Protein AF-A0A965AZS7-F1 (afdb_monomer_lite)

Sequence (156 aa):
MGLSAILTRAKGVDAAGPAIVNIHGGPASLAQHEYAHGFQFLANRGYSVLSVNFRGSAGYGKAFQAVGFRAFGRAMQDDIVDATQWLVEQTERFVQAAQDAGKDIETLYFDDEGHWDYHWTNNVIRTRRVEDFLAKHLGGRSGGWDMIEPALPYLK

Radius of gyration: 18.44 Å; chains: 1; bounding box: 34×42×48 Å

Structure (mmCIF, N/CA/C/O backbone):
data_AF-A0A965AZS7-F1
#
_entry.id   AF-A0A965AZS7-F1
#
loop_
_atom_site.group_PDB
_atom_site.id
_atom_site.type_symbol
_atom_site.label_atom_id
_atom_site.label_alt_id
_atom_site.label_comp_id
_atom_site.label_asym_id
_atom_site.label_entity_id
_atom_site.label_seq_id
_atom_site.pdbx_PDB_ins_code
_atom_site.Cartn_x
_atom_site.Cartn_y
_atom_site.Cartn_z
_atom_site.occupancy
_atom_site.B_iso_or_equiv
_atom_site.auth_seq_id
_atom_site.auth_comp_id
_atom_site.auth_asym_id
_atom_site.auth_atom_id
_atom_site.pdbx_PDB_model_num
ATOM 1 N N . MET A 1 1 ? -0.324 -19.338 -21.235 1.00 60.81 1 MET A N 1
ATOM 2 C CA . MET A 1 1 ? 0.877 -19.007 -20.439 1.00 60.81 1 MET A CA 1
ATOM 3 C C . MET A 1 1 ? 0.432 -18.840 -18.995 1.00 60.81 1 MET A C 1
ATOM 5 O O . MET A 1 1 ? -0.477 -18.051 -18.771 1.00 60.81 1 MET A O 1
ATOM 9 N N . GLY A 1 2 ? 0.956 -19.645 -18.067 1.00 73.06 2 GLY A N 1
ATOM 10 C CA . GLY A 1 2 ? 0.583 -19.572 -16.647 1.00 73.06 2 GLY A CA 1
ATOM 11 C C . GLY A 1 2 ? 1.283 -18.414 -15.933 1.00 73.06 2 GLY A C 1
ATOM 12 O O 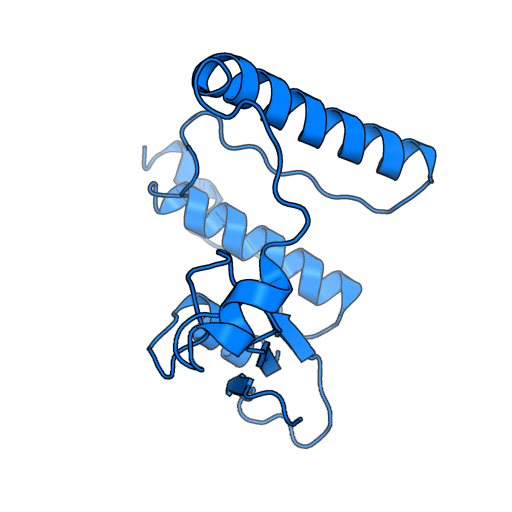. GLY A 1 2 ? 2.389 -18.044 -16.324 1.00 73.06 2 GLY A O 1
ATOM 13 N N . LEU A 1 3 ? 0.637 -17.842 -14.914 1.00 80.88 3 LEU A N 1
ATOM 14 C CA . LEU A 1 3 ? 1.244 -16.859 -14.012 1.00 80.88 3 LEU A CA 1
ATOM 15 C C . LEU A 1 3 ? 1.708 -17.556 -12.730 1.00 80.88 3 LEU A C 1
ATOM 17 O O . LEU A 1 3 ? 1.049 -18.475 -12.249 1.00 80.88 3 LEU A O 1
ATOM 21 N N . SER A 1 4 ? 2.831 -17.103 -12.183 1.00 88.38 4 SER A N 1
ATOM 22 C CA . SER A 1 4 ? 3.346 -17.563 -10.892 1.00 88.38 4 SER A CA 1
ATOM 23 C C . SER A 1 4 ? 2.803 -16.679 -9.775 1.00 88.38 4 SER A C 1
ATOM 25 O O . SER A 1 4 ? 2.688 -15.467 -9.951 1.00 88.38 4 SER A O 1
ATOM 27 N N . ALA A 1 5 ? 2.499 -17.261 -8.618 1.00 87.31 5 ALA A N 1
ATOM 28 C CA . ALA A 1 5 ? 2.009 -16.516 -7.465 1.00 87.31 5 ALA A CA 1
ATOM 29 C C . ALA A 1 5 ? 2.440 -17.166 -6.148 1.00 87.31 5 ALA A C 1
ATOM 31 O O . ALA A 1 5 ? 2.751 -18.356 -6.100 1.00 87.31 5 ALA A O 1
ATOM 32 N N . ILE A 1 6 ? 2.421 -16.372 -5.081 1.00 92.31 6 ILE A N 1
ATOM 33 C CA . ILE A 1 6 ? 2.696 -16.793 -3.709 1.00 92.31 6 ILE A CA 1
ATOM 34 C C . ILE A 1 6 ? 1.465 -16.482 -2.866 1.00 92.31 6 ILE A C 1
ATOM 36 O O . ILE A 1 6 ? 0.951 -15.366 -2.909 1.00 92.31 6 ILE A O 1
ATOM 40 N N . LEU A 1 7 ? 1.003 -17.469 -2.099 1.00 91.44 7 LEU A N 1
ATOM 41 C CA . LEU A 1 7 ? -0.118 -17.325 -1.177 1.00 91.44 7 LEU A CA 1
ATOM 42 C C . LEU A 1 7 ? 0.377 -17.439 0.266 1.00 91.44 7 LEU A C 1
ATOM 44 O O . LEU A 1 7 ? 0.756 -18.521 0.714 1.00 91.44 7 LEU A O 1
ATOM 48 N N . THR A 1 8 ? 0.311 -16.340 1.012 1.00 92.69 8 THR A N 1
ATOM 49 C CA . THR A 1 8 ? 0.407 -16.360 2.474 1.00 92.69 8 THR A CA 1
ATOM 50 C C . THR A 1 8 ? -0.991 -16.604 3.028 1.00 92.69 8 THR A C 1
ATOM 52 O O . THR A 1 8 ? -1.856 -15.735 2.950 1.00 92.69 8 THR A O 1
ATOM 55 N N . ARG A 1 9 ? -1.245 -17.808 3.546 1.00 90.62 9 ARG A N 1
ATOM 56 C CA . ARG A 1 9 ? -2.567 -18.193 4.054 1.00 90.62 9 ARG A CA 1
ATOM 57 C C . ARG A 1 9 ? -2.745 -17.759 5.509 1.00 90.62 9 ARG A C 1
ATOM 59 O O . ARG A 1 9 ? -1.864 -17.998 6.333 1.00 90.62 9 ARG A O 1
ATOM 66 N N . ALA A 1 10 ? -3.908 -17.197 5.827 1.00 90.00 10 ALA A N 1
ATOM 67 C CA . ALA A 1 10 ? -4.298 -16.933 7.208 1.00 90.00 10 ALA A CA 1
ATOM 68 C C . ALA A 1 10 ? -4.409 -18.238 8.018 1.00 90.00 10 ALA A C 1
ATOM 70 O O . ALA A 1 10 ? -4.952 -19.240 7.547 1.00 90.00 10 ALA A O 1
ATOM 71 N N . LYS A 1 11 ? -3.899 -18.238 9.252 1.00 80.00 11 LYS A N 1
ATOM 72 C CA . LYS A 1 11 ? -3.956 -19.415 10.130 1.00 80.00 11 LYS A CA 1
ATOM 73 C C . LYS A 1 11 ? -5.352 -19.552 10.748 1.00 80.00 11 LYS A C 1
ATOM 75 O O . LYS A 1 11 ? -5.877 -18.581 11.281 1.00 80.00 11 LYS A O 1
ATOM 80 N N . GLY A 1 12 ? -5.905 -20.768 10.748 1.00 74.94 12 GLY A N 1
ATOM 81 C CA . GLY A 1 12 ? -7.171 -21.080 11.430 1.00 74.94 12 GLY A CA 1
ATOM 82 C C . GLY A 1 12 ? -8.424 -20.561 10.720 1.00 74.94 12 GLY A C 1
ATOM 83 O O . GLY A 1 12 ? -9.431 -20.316 11.376 1.00 74.94 12 GLY A O 1
ATOM 84 N N . VAL A 1 13 ? -8.353 -20.358 9.402 1.00 69.25 13 VAL A N 1
ATOM 85 C CA . VAL A 1 13 ? -9.501 -19.994 8.567 1.00 69.25 13 VAL A CA 1
ATOM 86 C C . VAL A 1 13 ? -9.815 -21.187 7.658 1.00 69.25 13 VAL A C 1
ATOM 88 O O . VAL A 1 13 ? -9.091 -21.439 6.697 1.00 69.25 13 VAL A O 1
ATOM 91 N N . ASP A 1 14 ? -10.863 -21.940 8.002 1.00 60.47 14 ASP A N 1
ATOM 92 C CA . ASP A 1 14 ? -11.230 -23.211 7.346 1.00 60.47 14 ASP A CA 1
ATOM 93 C C . ASP A 1 14 ? -12.104 -23.030 6.084 1.00 60.47 14 ASP A C 1
ATOM 95 O O . ASP A 1 14 ? -12.309 -23.973 5.320 1.00 60.47 14 ASP A O 1
ATOM 99 N N . ALA A 1 15 ? -12.588 -21.809 5.830 1.00 61.50 15 ALA A N 1
ATOM 100 C CA . ALA A 1 15 ? -13.334 -21.414 4.631 1.00 61.50 15 ALA A CA 1
ATOM 101 C C . ALA A 1 15 ? -12.539 -20.403 3.781 1.00 61.50 15 ALA A C 1
ATOM 103 O O . ALA A 1 15 ? -11.501 -19.899 4.208 1.00 61.50 15 ALA A O 1
ATOM 104 N N . ALA A 1 16 ? -13.031 -20.066 2.582 1.00 67.69 16 ALA A N 1
ATOM 105 C CA . ALA A 1 16 ? -12.518 -18.937 1.801 1.00 67.69 16 ALA A CA 1
ATOM 106 C C . ALA A 1 16 ? -12.802 -17.616 2.549 1.00 67.69 16 ALA A C 1
ATOM 108 O O . ALA A 1 16 ? -13.822 -16.971 2.328 1.00 67.69 16 ALA A O 1
ATOM 109 N N . GLY A 1 17 ? -11.940 -17.273 3.508 1.00 77.50 17 GLY A N 1
ATOM 110 C CA . GLY A 1 17 ? -12.013 -16.026 4.261 1.00 77.50 17 GLY A CA 1
ATOM 111 C C . GLY A 1 17 ? -11.539 -14.815 3.451 1.00 77.50 17 GLY A C 1
ATOM 112 O O . GLY A 1 17 ? -11.192 -14.952 2.274 1.00 77.50 17 GLY A O 1
ATOM 113 N N . PRO A 1 18 ? -11.490 -13.632 4.085 1.00 89.00 18 PRO A N 1
ATOM 114 C CA . PRO A 1 18 ? -10.991 -12.406 3.474 1.00 89.00 18 PRO A CA 1
ATOM 115 C C . PRO A 1 18 ? -9.637 -12.613 2.784 1.00 89.00 18 PRO A C 1
ATOM 117 O O . PRO A 1 18 ? -8.697 -13.158 3.372 1.00 89.00 18 PRO A O 1
ATOM 120 N N . ALA A 1 19 ? -9.530 -12.176 1.530 1.00 89.94 19 ALA A N 1
ATOM 121 C CA . ALA A 1 19 ? -8.313 -12.300 0.740 1.00 89.94 19 ALA A CA 1
ATOM 122 C C . ALA A 1 19 ? -7.895 -10.948 0.161 1.00 89.94 19 ALA A C 1
ATOM 124 O O . ALA A 1 19 ? -8.724 -10.177 -0.317 1.00 89.94 19 ALA A O 1
ATOM 125 N N . ILE A 1 20 ? -6.592 -10.688 0.184 1.00 91.12 20 ILE A N 1
ATOM 126 C CA . ILE A 1 20 ? -5.954 -9.487 -0.344 1.00 91.12 20 ILE A CA 1
ATOM 127 C C . ILE A 1 20 ? -5.091 -9.910 -1.524 1.00 91.12 20 ILE A C 1
ATOM 129 O O . ILE A 1 20 ? -4.241 -10.793 -1.400 1.00 91.12 20 ILE A O 1
ATOM 133 N N . VAL A 1 21 ? -5.290 -9.268 -2.672 1.00 89.69 21 VAL A N 1
ATOM 134 C CA . VAL A 1 21 ? -4.372 -9.396 -3.805 1.00 89.69 21 VAL A CA 1
ATOM 135 C C . VAL A 1 21 ? -3.334 -8.292 -3.683 1.00 89.69 21 VAL A C 1
ATOM 137 O O . VAL A 1 21 ? -3.644 -7.117 -3.862 1.00 89.69 21 VAL A O 1
ATOM 140 N N . ASN A 1 22 ? -2.103 -8.672 -3.360 1.00 88.38 22 ASN A N 1
ATOM 141 C CA . ASN A 1 22 ? -0.983 -7.749 -3.304 1.00 88.38 22 ASN A CA 1
ATOM 142 C C . ASN A 1 22 ? -0.375 -7.590 -4.703 1.00 88.38 22 ASN A C 1
ATOM 144 O O . ASN A 1 22 ? 0.069 -8.563 -5.323 1.00 88.38 22 ASN A O 1
ATOM 148 N N . ILE A 1 23 ? -0.338 -6.349 -5.180 1.00 83.38 23 ILE A N 1
ATOM 149 C CA . ILE A 1 23 ? 0.295 -5.975 -6.441 1.00 83.38 23 ILE A CA 1
ATOM 150 C C . ILE A 1 23 ? 1.644 -5.355 -6.086 1.00 83.38 23 ILE A C 1
ATOM 152 O O . ILE A 1 23 ? 1.704 -4.264 -5.528 1.00 83.38 23 ILE A O 1
ATOM 156 N N . HIS A 1 24 ? 2.729 -6.075 -6.367 1.00 83.62 24 HIS A N 1
ATOM 157 C CA . HIS A 1 24 ? 4.071 -5.584 -6.071 1.00 83.62 24 HIS A CA 1
ATOM 158 C C . HIS A 1 24 ? 4.437 -4.379 -6.960 1.00 83.62 24 HIS A C 1
ATOM 160 O O . HIS A 1 24 ? 3.976 -4.273 -8.099 1.00 83.62 24 HIS A O 1
ATOM 166 N N . GLY A 1 25 ? 5.310 -3.496 -6.458 1.00 75.31 25 GLY A N 1
ATOM 167 C CA . GLY A 1 25 ? 5.891 -2.398 -7.242 1.00 75.31 25 GLY A CA 1
ATOM 168 C C . GLY A 1 25 ? 6.806 -2.898 -8.367 1.00 75.31 25 GLY A C 1
ATOM 169 O O . GLY A 1 25 ? 6.971 -4.099 -8.564 1.00 75.31 25 GLY A O 1
ATOM 170 N N . GLY A 1 26 ? 7.428 -2.001 -9.125 1.00 69.19 26 GLY A N 1
ATOM 171 C CA . GLY A 1 26 ? 8.253 -2.372 -10.279 1.00 69.19 26 GLY A CA 1
ATOM 172 C C . GLY A 1 26 ? 7.826 -1.623 -11.535 1.00 69.19 26 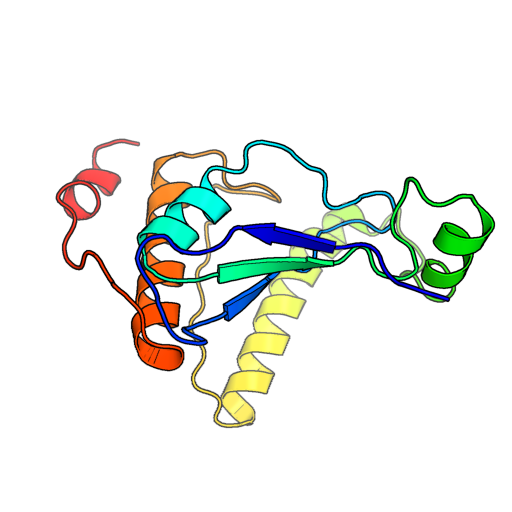GLY A C 1
ATOM 173 O O . GLY A 1 26 ? 7.125 -0.619 -11.442 1.00 69.19 26 GLY A O 1
ATOM 174 N N . PRO A 1 27 ? 8.313 -2.041 -12.710 1.00 57.28 27 PRO A N 1
ATOM 175 C CA . PRO A 1 27 ? 8.076 -3.382 -13.270 1.00 57.28 27 PRO A CA 1
ATOM 176 C C . PRO A 1 27 ? 9.251 -4.366 -13.133 1.00 57.28 27 PRO A C 1
ATOM 178 O O . PRO A 1 27 ? 9.078 -5.558 -13.335 1.00 57.28 27 PRO A O 1
ATOM 181 N N . ALA A 1 28 ? 10.444 -3.922 -12.730 1.00 68.62 28 ALA A N 1
ATOM 182 C CA . ALA A 1 28 ? 11.613 -4.793 -12.545 1.00 68.62 28 ALA A CA 1
ATOM 183 C C . ALA A 1 28 ? 11.676 -5.474 -11.161 1.00 68.62 28 ALA A C 1
ATOM 185 O O . ALA A 1 28 ? 12.758 -5.672 -10.619 1.00 68.62 28 ALA A O 1
ATOM 186 N N . SER A 1 29 ? 10.522 -5.829 -10.596 1.00 81.56 29 SER A N 1
ATOM 187 C CA . SER A 1 29 ? 10.416 -6.548 -9.322 1.00 81.56 29 SER A CA 1
ATOM 188 C C . SER A 1 29 ? 9.599 -7.828 -9.494 1.00 81.56 29 SER A C 1
ATOM 190 O O . SER A 1 29 ? 9.032 -8.078 -10.564 1.00 81.56 29 SER A O 1
ATOM 192 N N . LEU A 1 30 ? 9.566 -8.654 -8.457 1.00 87.38 30 LEU A N 1
ATOM 193 C CA . LEU A 1 30 ? 8.760 -9.861 -8.381 1.00 87.38 30 LEU A CA 1
ATOM 194 C C . LEU A 1 30 ? 8.357 -10.134 -6.928 1.00 87.38 30 LEU A C 1
ATOM 196 O O . LEU A 1 30 ? 9.071 -9.792 -5.991 1.00 87.38 30 LEU A O 1
ATOM 200 N N . ALA A 1 31 ? 7.231 -10.808 -6.742 1.00 87.50 31 ALA A N 1
ATOM 201 C CA . ALA A 1 31 ? 6.918 -11.503 -5.509 1.00 87.50 31 ALA A CA 1
ATOM 202 C C . ALA A 1 31 ? 7.870 -12.695 -5.334 1.00 87.50 31 ALA A C 1
ATOM 204 O O . ALA A 1 31 ? 7.931 -13.591 -6.185 1.00 87.50 31 ALA A O 1
ATOM 205 N N . GLN A 1 32 ? 8.586 -12.698 -4.212 1.00 86.75 32 GLN A N 1
ATOM 206 C CA . GLN A 1 32 ? 9.551 -13.726 -3.828 1.00 86.75 32 GLN A CA 1
ATOM 207 C C . GLN A 1 32 ? 9.073 -14.474 -2.586 1.00 86.75 32 GLN A C 1
ATOM 209 O O . GLN A 1 32 ? 8.258 -13.971 -1.808 1.00 86.75 32 GLN A O 1
ATOM 214 N N . HIS A 1 33 ? 9.564 -15.702 -2.406 1.00 87.25 33 HIS A N 1
ATOM 215 C CA . HIS A 1 33 ? 9.296 -16.481 -1.201 1.00 87.25 33 HIS A CA 1
ATOM 216 C C . HIS A 1 33 ? 10.200 -15.999 -0.064 1.00 87.25 33 HIS A C 1
ATOM 218 O O . HIS A 1 33 ? 11.180 -16.647 0.293 1.00 87.25 33 HIS A O 1
ATOM 224 N N . GLU A 1 34 ? 9.881 -14.819 0.458 1.00 87.00 34 GLU A N 1
ATOM 225 C CA . GLU A 1 34 ? 10.661 -14.117 1.472 1.00 87.00 34 GLU A CA 1
ATOM 226 C C . GLU A 1 34 ? 9.776 -13.692 2.643 1.00 87.00 34 GLU A C 1
ATOM 228 O O . GLU A 1 34 ? 8.543 -13.646 2.558 1.00 87.00 34 GLU A O 1
ATOM 233 N N . TYR A 1 35 ? 10.417 -13.393 3.771 1.00 87.75 35 TYR A N 1
ATOM 234 C CA . TYR A 1 35 ? 9.711 -12.889 4.936 1.00 87.75 35 TYR A CA 1
ATOM 235 C C . TYR A 1 35 ? 9.255 -11.445 4.701 1.00 87.75 35 TYR A C 1
ATOM 237 O O . TYR A 1 35 ? 10.068 -10.534 4.582 1.00 87.75 35 TYR A O 1
ATOM 245 N N . ALA A 1 36 ? 7.940 -11.234 4.710 1.00 88.88 36 ALA A N 1
ATOM 246 C CA . ALA A 1 36 ? 7.318 -9.916 4.672 1.00 88.88 36 ALA A CA 1
ATOM 247 C C . ALA A 1 36 ? 6.452 -9.729 5.923 1.00 88.88 36 ALA A C 1
ATOM 249 O O . ALA A 1 36 ? 5.368 -10.310 6.031 1.00 88.88 36 ALA A O 1
ATOM 250 N N . HIS A 1 37 ? 6.926 -8.915 6.870 1.00 90.25 37 HIS A N 1
ATOM 251 C CA . HIS A 1 37 ? 6.257 -8.689 8.158 1.00 90.25 37 HIS A CA 1
ATOM 252 C C . HIS A 1 37 ? 4.803 -8.217 7.986 1.00 90.25 37 HIS A C 1
ATOM 254 O O . HIS A 1 37 ? 3.920 -8.719 8.677 1.00 90.25 37 HIS A O 1
ATOM 260 N N . GLY A 1 38 ? 4.525 -7.347 7.006 1.00 90.62 38 GLY A N 1
ATOM 261 C CA . GLY A 1 38 ? 3.165 -6.897 6.697 1.00 90.62 38 GLY A CA 1
ATOM 262 C C . GLY A 1 38 ? 2.225 -8.034 6.277 1.00 90.62 38 GLY A C 1
ATOM 263 O O . GLY A 1 38 ? 1.073 -8.071 6.701 1.00 90.62 38 GLY A O 1
ATOM 264 N N . PHE A 1 39 ? 2.705 -9.022 5.515 1.00 93.19 39 PHE A N 1
ATOM 265 C CA . PHE A 1 39 ? 1.874 -10.167 5.117 1.00 93.19 39 PHE A CA 1
ATOM 266 C C . PHE A 1 39 ? 1.634 -11.122 6.284 1.00 93.19 39 PHE A C 1
ATOM 268 O O . PHE A 1 39 ? 0.538 -11.659 6.410 1.00 93.19 39 PHE A O 1
ATOM 275 N N . GLN A 1 40 ? 2.628 -11.304 7.160 1.00 92.50 40 GLN A N 1
ATOM 276 C CA . GLN A 1 40 ? 2.455 -12.094 8.384 1.00 92.50 40 GLN A CA 1
ATOM 277 C C . GLN A 1 40 ? 1.462 -11.431 9.338 1.00 92.50 40 GLN A C 1
ATOM 279 O O . GLN A 1 40 ? 0.606 -12.103 9.912 1.00 92.50 40 GLN A O 1
ATOM 284 N N . PHE A 1 41 ? 1.528 -10.107 9.457 1.00 92.81 41 PHE A N 1
ATOM 285 C CA . PHE A 1 41 ? 0.566 -9.325 10.216 1.00 92.81 41 PHE A CA 1
ATOM 286 C C . PHE A 1 41 ? -0.855 -9.487 9.664 1.00 92.81 41 PHE A C 1
ATOM 288 O O . PHE A 1 41 ? -1.755 -9.865 10.411 1.00 92.81 41 PHE A O 1
ATOM 295 N N . LEU A 1 42 ? -1.059 -9.300 8.356 1.00 93.12 42 LEU A N 1
ATOM 296 C CA . LEU A 1 42 ? -2.365 -9.484 7.713 1.00 93.12 42 LEU A CA 1
ATOM 297 C C . LEU A 1 42 ? -2.883 -10.925 7.857 1.00 93.12 42 LEU A C 1
ATOM 299 O O . LEU A 1 42 ? -4.041 -11.130 8.224 1.00 93.12 42 LEU A O 1
ATOM 303 N N . ALA A 1 43 ? -2.021 -11.929 7.685 1.00 92.19 43 ALA A N 1
ATOM 304 C CA . ALA A 1 43 ? -2.366 -13.330 7.927 1.00 92.19 43 ALA A CA 1
ATOM 305 C C . ALA A 1 43 ? -2.795 -13.583 9.376 1.00 92.19 43 ALA A C 1
ATOM 307 O O . ALA A 1 43 ? -3.765 -14.306 9.618 1.00 92.19 43 ALA A O 1
ATOM 308 N N . ASN A 1 44 ? -2.133 -12.941 10.341 1.00 91.44 44 ASN A N 1
ATOM 309 C CA . ASN A 1 44 ? -2.544 -12.965 11.740 1.00 91.44 44 ASN A CA 1
ATOM 310 C C . ASN A 1 44 ? -3.885 -12.248 11.970 1.00 91.44 44 ASN A C 1
ATOM 312 O O . ASN A 1 44 ? -4.659 -12.670 12.824 1.00 91.44 44 ASN A O 1
ATOM 316 N N . ARG A 1 45 ? -4.217 -11.203 11.208 1.00 91.31 45 ARG A N 1
ATOM 317 C CA . ARG A 1 45 ? -5.536 -10.542 11.268 1.00 91.31 45 ARG A CA 1
ATOM 318 C C . ARG A 1 45 ? -6.647 -11.300 10.528 1.00 91.31 45 ARG A C 1
ATOM 320 O O . ARG A 1 45 ? -7.808 -10.913 10.627 1.00 91.31 45 ARG A O 1
ATOM 327 N N . GLY A 1 46 ? -6.320 -12.426 9.891 1.00 91.31 46 GLY A N 1
ATOM 328 C CA . GLY A 1 46 ? -7.280 -13.320 9.238 1.00 91.31 46 GLY A CA 1
ATOM 329 C C . GLY A 1 46 ? -7.347 -13.178 7.717 1.00 91.31 46 GLY A C 1
ATOM 330 O O . GLY A 1 46 ? -8.186 -13.829 7.098 1.00 91.31 46 GLY A O 1
ATOM 331 N N . TYR A 1 47 ? -6.469 -12.377 7.108 1.00 92.38 47 TYR A N 1
ATOM 332 C CA . TYR A 1 47 ? -6.441 -12.166 5.661 1.00 92.38 47 TYR A CA 1
ATOM 333 C C . TYR A 1 47 ? -5.454 -13.106 4.974 1.00 92.38 47 TYR A C 1
ATOM 335 O O . TYR A 1 47 ? -4.284 -13.171 5.343 1.00 92.38 47 TYR A O 1
ATOM 343 N N . SER A 1 48 ? -5.884 -13.798 3.922 1.00 92.81 48 SER A N 1
ATOM 344 C CA . SER A 1 48 ? -4.931 -14.472 3.032 1.00 92.81 48 SER A CA 1
ATOM 345 C C . SER A 1 48 ? -4.383 -13.482 2.005 1.00 92.81 48 SER A C 1
ATOM 347 O O . SER A 1 48 ? -5.155 -12.764 1.381 1.00 92.81 48 SER A O 1
ATOM 349 N N . VAL A 1 49 ? -3.067 -13.447 1.798 1.00 93.06 49 VAL A N 1
ATOM 350 C CA . VAL A 1 49 ? -2.421 -12.514 0.862 1.00 93.06 49 VAL A CA 1
ATOM 351 C C . VAL A 1 49 ? -1.900 -13.275 -0.352 1.00 93.06 49 VAL A C 1
ATOM 353 O O . VAL A 1 49 ? -1.010 -14.118 -0.228 1.00 93.06 49 VAL A O 1
ATOM 356 N N . LEU A 1 50 ? -2.446 -12.977 -1.530 1.00 92.00 50 LEU A N 1
ATOM 357 C CA . LEU A 1 50 ? -2.000 -13.509 -2.814 1.00 92.00 50 LEU A CA 1
ATOM 358 C C . LEU A 1 50 ? -1.131 -12.466 -3.523 1.00 92.00 50 LEU A C 1
ATOM 360 O O . LEU A 1 50 ? -1.629 -11.422 -3.934 1.00 92.00 50 LEU A O 1
ATOM 364 N N . SER A 1 51 ? 0.152 -12.762 -3.705 1.00 89.88 51 SER A N 1
ATOM 365 C CA . SER A 1 51 ? 1.074 -11.938 -4.494 1.00 89.88 51 SER A CA 1
ATOM 366 C C . SER A 1 51 ? 1.318 -12.592 -5.849 1.00 89.88 51 SER A C 1
ATOM 368 O O . SER A 1 51 ? 1.840 -13.706 -5.913 1.00 89.88 51 SER A O 1
ATOM 370 N N . VAL A 1 52 ? 0.927 -11.923 -6.932 1.00 85.94 52 VAL A N 1
ATOM 371 C CA . VAL A 1 52 ? 0.992 -12.470 -8.298 1.00 85.94 52 VAL A CA 1
ATOM 372 C C . VAL A 1 52 ? 2.136 -11.823 -9.071 1.00 85.94 52 VAL A C 1
ATOM 374 O O . VAL A 1 52 ? 2.227 -10.601 -9.131 1.00 85.94 52 VAL A O 1
ATOM 377 N N . ASN A 1 53 ? 2.959 -12.642 -9.726 1.00 85.81 53 ASN A N 1
ATOM 378 C CA . ASN A 1 53 ? 3.957 -12.182 -10.689 1.00 85.81 53 ASN A CA 1
ATOM 379 C C . ASN A 1 53 ? 3.283 -11.969 -12.047 1.00 85.81 53 ASN A C 1
ATOM 381 O O . ASN A 1 53 ? 3.105 -12.901 -12.838 1.00 85.81 53 ASN A O 1
ATOM 385 N N . PHE A 1 54 ? 2.831 -10.736 -12.272 1.00 82.12 54 PHE A N 1
ATOM 386 C CA . PHE A 1 54 ? 2.136 -10.314 -13.482 1.00 82.12 54 PHE A CA 1
ATOM 387 C C . PHE A 1 54 ? 3.094 -10.144 -14.675 1.00 82.12 54 PHE A C 1
ATOM 389 O O . PHE A 1 54 ? 4.314 -10.137 -14.546 1.00 82.12 54 PHE A O 1
ATOM 396 N N . ARG A 1 55 ? 2.544 -10.018 -15.891 1.00 80.62 55 ARG A N 1
ATOM 397 C CA . ARG A 1 55 ? 3.351 -9.752 -17.100 1.00 80.62 55 ARG A CA 1
ATOM 398 C C . ARG A 1 55 ? 4.113 -8.443 -16.925 1.00 80.62 55 ARG A C 1
ATOM 400 O O . ARG A 1 55 ? 3.490 -7.402 -16.755 1.00 80.62 55 ARG A O 1
ATOM 407 N N . GLY A 1 56 ? 5.435 -8.502 -17.001 1.00 77.81 56 GLY A N 1
ATOM 408 C CA . GLY A 1 56 ? 6.299 -7.390 -16.621 1.00 77.81 56 GLY A CA 1
ATOM 409 C C . GLY A 1 56 ? 7.211 -7.719 -15.449 1.00 77.81 56 GLY A C 1
ATOM 410 O O . GLY A 1 56 ? 8.312 -7.187 -15.433 1.00 77.81 56 GLY A O 1
ATOM 411 N N . SER A 1 57 ? 6.821 -8.631 -14.547 1.00 81.38 57 SER A N 1
ATOM 412 C CA . SER A 1 57 ? 7.654 -9.019 -13.405 1.00 81.38 57 SER A CA 1
ATOM 413 C C . SER A 1 57 ? 8.998 -9.603 -13.849 1.00 81.38 57 SER A C 1
ATOM 415 O O . SER A 1 57 ? 9.109 -10.302 -14.866 1.00 81.38 57 SER A O 1
ATOM 417 N N . ALA A 1 58 ? 10.031 -9.334 -13.056 1.00 85.62 58 ALA A N 1
ATOM 418 C CA . ALA A 1 58 ? 11.362 -9.893 -13.250 1.00 85.62 58 ALA A CA 1
ATOM 419 C C . ALA A 1 58 ? 11.394 -11.413 -12.969 1.00 85.62 58 ALA A C 1
ATOM 421 O O . ALA A 1 58 ? 10.469 -11.978 -12.393 1.00 85.62 58 ALA A O 1
ATOM 422 N N . GLY A 1 59 ? 12.466 -12.095 -13.391 1.00 87.81 59 GLY A N 1
ATOM 423 C CA . GLY A 1 59 ? 12.709 -13.513 -13.067 1.00 87.81 59 GLY A CA 1
ATOM 424 C C . GLY A 1 59 ? 12.114 -14.553 -14.031 1.00 87.81 59 GLY A C 1
ATOM 425 O O . GLY A 1 59 ? 12.467 -15.723 -13.939 1.00 87.81 59 GLY A O 1
ATOM 426 N N . TYR A 1 60 ? 11.293 -14.147 -15.009 1.00 87.25 60 TYR A N 1
ATOM 427 C CA . TYR A 1 60 ? 10.625 -15.056 -15.969 1.00 87.25 60 TYR A CA 1
ATOM 428 C C . TYR A 1 60 ? 11.109 -14.890 -17.422 1.00 87.25 60 TYR A C 1
ATOM 430 O O . TYR A 1 60 ? 10.437 -15.281 -18.377 1.00 87.25 60 TYR A O 1
ATOM 438 N N . GLY A 1 61 ? 12.291 -14.295 -17.598 1.00 87.62 61 GLY A N 1
ATOM 439 C CA . GLY A 1 61 ? 12.913 -14.049 -18.898 1.00 87.62 61 GLY A CA 1
ATO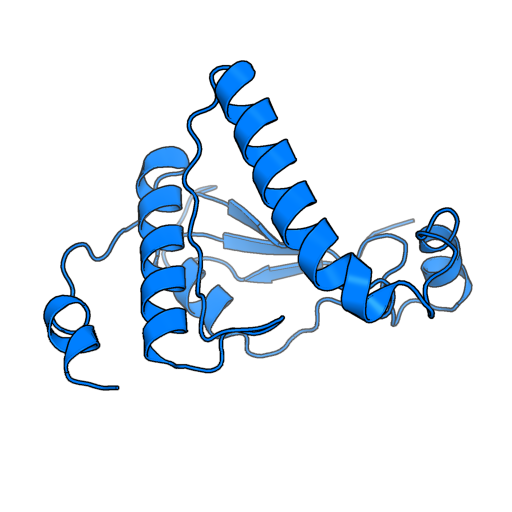M 440 C C . GLY A 1 61 ? 12.522 -12.715 -19.543 1.00 87.62 61 GLY A C 1
ATOM 441 O O . GLY A 1 61 ? 11.448 -12.158 -19.313 1.00 87.62 61 GLY A O 1
ATOM 442 N N . LYS A 1 62 ? 13.417 -12.206 -20.402 1.00 87.06 62 LYS A N 1
ATOM 443 C CA . LYS A 1 62 ? 13.302 -10.873 -21.023 1.00 87.06 62 LYS A CA 1
ATOM 444 C C . LYS A 1 62 ? 12.001 -10.684 -21.802 1.00 87.06 62 LYS A C 1
ATOM 446 O O . LYS A 1 62 ? 11.438 -9.600 -21.771 1.00 87.06 62 LYS A O 1
ATOM 451 N N . ALA A 1 63 ? 11.508 -11.729 -22.469 1.00 85.88 63 ALA A N 1
ATOM 452 C CA . ALA A 1 63 ? 10.260 -11.663 -23.226 1.00 85.88 63 ALA A CA 1
ATOM 453 C C . ALA A 1 63 ? 9.039 -11.436 -22.319 1.00 85.88 63 ALA A C 1
ATOM 455 O O . ALA A 1 63 ? 8.181 -10.624 -22.651 1.00 85.88 63 ALA A O 1
ATOM 456 N N . PHE A 1 64 ? 8.976 -12.098 -21.159 1.00 80.38 64 PHE A N 1
ATOM 457 C CA . PHE A 1 64 ? 7.890 -11.898 -20.196 1.00 80.38 64 PHE A CA 1
ATOM 458 C C . PHE A 1 64 ? 7.920 -10.494 -19.589 1.00 80.38 64 PHE A C 1
ATOM 460 O O . PHE A 1 64 ? 6.879 -9.847 -19.475 1.00 80.38 64 PHE A O 1
ATOM 467 N N . GLN A 1 65 ? 9.120 -10.010 -19.266 1.00 79.75 65 GLN A N 1
ATOM 468 C CA . GLN A 1 65 ? 9.331 -8.671 -18.726 1.00 79.75 65 GLN A CA 1
ATOM 469 C C . GLN A 1 65 ? 8.979 -7.585 -19.759 1.00 79.75 65 GLN A C 1
ATOM 471 O O . GLN A 1 65 ? 8.208 -6.673 -19.479 1.00 79.75 65 GLN A O 1
ATOM 476 N N . ALA A 1 66 ? 9.467 -7.725 -20.997 1.00 80.06 66 ALA A N 1
ATOM 477 C CA . ALA A 1 66 ? 9.268 -6.779 -22.100 1.00 80.06 66 ALA A CA 1
ATOM 478 C C . ALA A 1 66 ? 7.791 -6.523 -22.438 1.00 80.06 66 ALA A C 1
ATOM 480 O O . ALA A 1 66 ? 7.435 -5.421 -22.855 1.00 80.06 66 ALA A O 1
ATOM 481 N N . VAL A 1 67 ? 6.915 -7.515 -22.253 1.00 76.00 67 VAL A N 1
ATOM 482 C CA . VAL A 1 67 ? 5.472 -7.354 -22.497 1.00 76.00 67 VAL A CA 1
ATOM 483 C C . VAL A 1 67 ? 4.831 -6.367 -21.510 1.00 76.00 67 VAL A C 1
ATOM 485 O O . VAL A 1 67 ? 3.863 -5.708 -21.884 1.00 76.00 67 VAL A O 1
ATOM 488 N N . GLY A 1 68 ? 5.382 -6.203 -20.302 1.00 68.19 68 GLY A N 1
ATOM 489 C CA . GLY A 1 68 ? 4.905 -5.221 -19.318 1.00 68.19 68 GLY A CA 1
ATOM 490 C C . GLY A 1 68 ? 5.373 -3.780 -19.567 1.00 68.19 68 GLY A C 1
ATOM 491 O O . GLY A 1 68 ? 4.791 -2.851 -19.023 1.00 68.19 68 GLY A O 1
ATOM 492 N N . PHE A 1 69 ? 6.388 -3.565 -20.411 1.00 68.12 69 PHE A N 1
ATOM 493 C CA . PHE A 1 69 ? 7.042 -2.258 -20.585 1.00 68.12 69 PHE A CA 1
ATOM 494 C C . PHE A 1 69 ? 6.452 -1.363 -21.687 1.00 68.12 69 PHE A C 1
ATOM 496 O O . PHE A 1 69 ? 6.973 -0.282 -21.948 1.00 68.12 69 PHE A O 1
ATOM 503 N N . ARG A 1 70 ? 5.374 -1.773 -22.365 1.00 57.12 70 ARG A N 1
ATOM 504 C CA . ARG A 1 70 ? 4.910 -1.094 -23.591 1.00 57.12 70 ARG A CA 1
ATOM 505 C C . ARG A 1 70 ? 4.169 0.242 -23.382 1.00 57.12 70 ARG A C 1
ATOM 507 O O . ARG A 1 70 ? 3.687 0.788 -24.369 1.00 57.12 70 ARG A O 1
ATOM 514 N N . ALA A 1 71 ? 4.092 0.777 -22.157 1.00 51.78 71 ALA A N 1
ATOM 515 C CA . ALA A 1 71 ? 3.463 2.077 -21.878 1.00 51.78 71 ALA A CA 1
ATOM 516 C C . ALA A 1 71 ? 3.885 2.727 -20.534 1.00 51.78 71 ALA A C 1
ATOM 518 O O . ALA A 1 71 ? 3.025 3.131 -19.757 1.00 51.78 71 ALA A O 1
ATOM 519 N N . PHE A 1 72 ? 5.186 2.833 -20.228 1.00 54.31 72 PHE A N 1
ATOM 520 C CA . PHE A 1 72 ? 5.641 3.583 -19.039 1.00 54.31 72 PHE A CA 1
ATOM 521 C C . PHE A 1 72 ? 5.824 5.085 -19.326 1.00 54.31 72 PHE A C 1
ATOM 523 O O . PHE A 1 72 ? 6.296 5.458 -20.401 1.00 54.31 72 PHE A O 1
ATOM 530 N N . GLY A 1 73 ? 5.421 5.925 -18.361 1.00 52.22 73 GLY A N 1
ATOM 531 C CA . GLY A 1 73 ? 5.446 7.395 -18.402 1.00 52.22 73 GLY A CA 1
ATOM 532 C C . GLY A 1 73 ? 6.757 7.987 -18.936 1.00 52.22 73 GLY A C 1
ATOM 533 O O . GLY A 1 73 ? 7.844 7.515 -18.615 1.00 52.22 73 GLY A O 1
ATOM 534 N N . ARG A 1 74 ? 6.628 8.984 -19.818 1.00 59.88 74 ARG A N 1
ATOM 535 C CA . ARG A 1 74 ? 7.713 9.633 -20.584 1.00 59.88 74 ARG A CA 1
ATOM 536 C C . ARG A 1 74 ? 8.430 10.727 -19.753 1.00 59.88 74 ARG A C 1
ATOM 538 O O . ARG A 1 74 ? 8.106 10.890 -18.593 1.00 59.88 74 ARG A O 1
ATOM 545 N N . ALA A 1 75 ? 9.408 11.416 -20.363 1.00 45.44 75 ALA A N 1
ATOM 546 C CA . ALA A 1 75 ? 10.132 12.645 -19.934 1.00 45.44 75 ALA A CA 1
ATOM 547 C C . ALA A 1 75 ? 10.759 12.728 -18.512 1.00 45.44 75 ALA A C 1
ATOM 549 O O . ALA A 1 75 ? 11.149 13.788 -18.052 1.00 45.44 75 ALA A O 1
ATOM 550 N N . MET A 1 76 ? 11.027 11.573 -17.918 1.00 49.50 76 MET A N 1
ATOM 551 C CA . MET A 1 76 ? 11.387 11.269 -16.524 1.00 49.50 76 MET A CA 1
ATOM 552 C C . MET A 1 76 ? 12.578 11.960 -15.805 1.00 49.50 76 MET A C 1
ATOM 554 O O . MET A 1 76 ? 12.904 11.506 -14.712 1.00 49.50 76 MET A O 1
ATOM 558 N N . GLN A 1 77 ? 13.293 12.955 -16.346 1.00 43.34 77 GLN A N 1
ATOM 559 C CA . GLN A 1 77 ? 14.530 13.443 -15.682 1.00 43.34 77 GLN A CA 1
ATOM 560 C C . GLN A 1 77 ? 14.570 14.923 -15.284 1.00 43.34 77 GLN A C 1
ATOM 562 O O . GLN A 1 77 ? 15.197 15.214 -14.268 1.00 43.34 77 GLN A O 1
ATOM 567 N N . ASP A 1 78 ? 13.828 15.816 -15.942 1.00 42.75 78 ASP A N 1
ATOM 568 C CA . ASP A 1 78 ? 13.539 17.152 -15.378 1.00 42.75 78 ASP A CA 1
ATOM 569 C C . ASP A 1 78 ? 12.343 17.096 -14.397 1.00 42.75 78 ASP A C 1
ATOM 571 O O . ASP A 1 78 ? 12.178 17.948 -13.527 1.00 42.75 78 ASP A O 1
ATOM 575 N N . ASP A 1 79 ? 11.580 16.002 -14.468 1.00 48.12 79 ASP A N 1
ATOM 576 C CA . ASP A 1 79 ? 10.355 15.735 -13.725 1.00 48.12 79 ASP A CA 1
ATOM 577 C C . ASP A 1 79 ? 10.561 15.435 -12.236 1.00 48.12 79 ASP A C 1
ATOM 579 O O . ASP A 1 79 ? 9.582 15.401 -11.536 1.00 48.12 79 ASP A O 1
ATOM 583 N N . ILE A 1 80 ? 11.739 15.159 -11.674 1.00 43.56 80 ILE A N 1
ATOM 584 C CA . ILE A 1 80 ? 11.789 14.562 -10.311 1.00 43.56 80 ILE A CA 1
ATOM 585 C C . ILE A 1 80 ? 11.380 15.555 -9.197 1.00 43.56 80 ILE A C 1
ATOM 587 O O . ILE A 1 80 ? 10.735 15.162 -8.219 1.00 43.56 80 ILE A O 1
ATOM 591 N N . VAL A 1 81 ? 11.696 16.847 -9.352 1.00 46.88 81 VAL A N 1
ATOM 592 C CA . VAL A 1 81 ? 11.267 17.898 -8.407 1.00 46.88 81 VAL A CA 1
ATOM 593 C C . VAL A 1 81 ? 9.804 18.287 -8.655 1.00 46.88 81 VAL A C 1
ATOM 595 O O . VAL A 1 81 ? 9.011 18.261 -7.712 1.00 46.88 81 VAL A O 1
ATOM 598 N N . ASP A 1 82 ? 9.414 18.508 -9.915 1.00 49.06 82 ASP A N 1
ATOM 599 C CA . ASP A 1 82 ? 8.022 18.785 -10.306 1.00 49.06 82 ASP A CA 1
ATOM 600 C C . ASP A 1 82 ? 7.097 17.580 -10.064 1.00 49.06 82 ASP A C 1
ATOM 602 O O .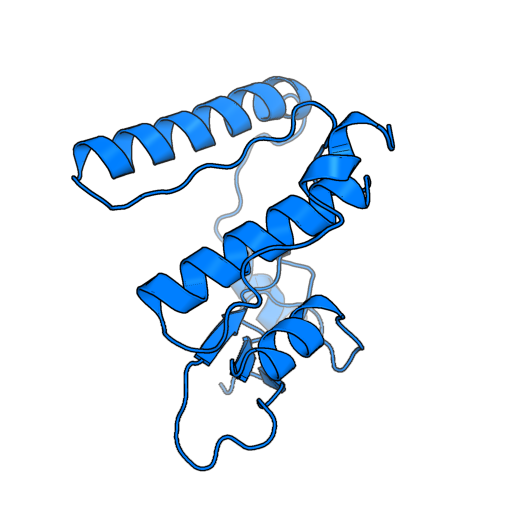 ASP A 1 82 ? 5.943 17.756 -9.707 1.00 49.06 82 ASP A O 1
ATOM 606 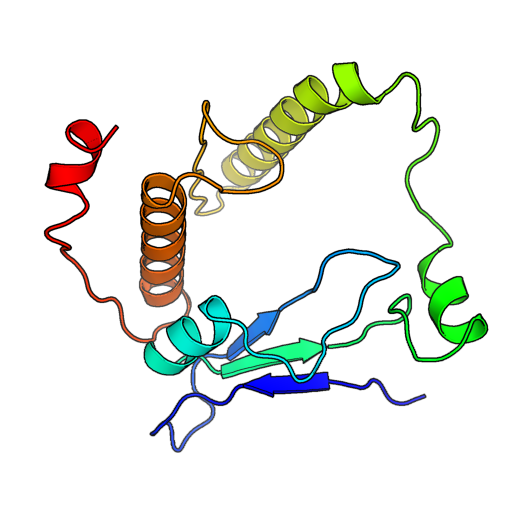N N . ALA A 1 83 ? 7.594 16.346 -10.156 1.00 49.28 83 ALA A N 1
ATOM 607 C CA . ALA A 1 83 ? 6.873 15.104 -9.879 1.00 49.28 83 ALA A CA 1
ATOM 608 C C . ALA A 1 83 ? 6.600 14.952 -8.397 1.00 49.28 83 ALA A C 1
ATOM 610 O O . ALA A 1 83 ? 5.600 14.348 -8.054 1.00 49.28 83 ALA A O 1
ATOM 611 N N . THR A 1 84 ? 7.437 15.479 -7.504 1.00 54.81 84 THR A N 1
ATOM 612 C CA . THR A 1 84 ? 7.137 15.378 -6.070 1.00 54.81 84 THR A CA 1
ATOM 613 C C . THR A 1 84 ? 5.918 16.242 -5.730 1.00 54.81 84 THR A C 1
ATOM 615 O O . THR A 1 84 ? 5.001 15.762 -5.068 1.00 54.81 84 THR A O 1
ATOM 618 N N . GLN A 1 85 ? 5.845 17.464 -6.272 1.00 58.62 85 GLN A N 1
ATOM 619 C CA . GLN A 1 85 ? 4.661 18.326 -6.150 1.00 58.62 85 GLN A CA 1
ATOM 620 C C . GLN A 1 85 ? 3.473 17.779 -6.958 1.00 58.62 85 GLN A C 1
ATOM 622 O O . GLN A 1 85 ? 2.377 17.640 -6.425 1.00 58.62 85 GLN A O 1
ATOM 627 N N . TRP A 1 86 ? 3.696 17.340 -8.197 1.00 58.16 86 TRP A N 1
ATOM 628 C CA . TRP A 1 86 ? 2.676 16.734 -9.051 1.00 58.16 86 TRP A CA 1
ATOM 629 C C . TRP A 1 86 ? 2.132 15.424 -8.482 1.00 58.16 86 TRP A C 1
ATOM 631 O O . TRP A 1 86 ? 0.961 15.149 -8.676 1.00 58.16 86 TRP A O 1
ATOM 641 N N . LEU A 1 87 ? 2.913 14.601 -7.779 1.00 59.56 87 LEU A N 1
ATOM 642 C CA . LEU A 1 87 ? 2.432 13.363 -7.151 1.00 59.56 87 LEU A CA 1
ATOM 643 C C . LEU A 1 87 ? 1.500 13.665 -5.977 1.00 59.56 87 LEU A C 1
ATOM 645 O O . LEU A 1 87 ? 0.497 12.964 -5.814 1.00 59.56 87 LEU A O 1
ATOM 649 N N . VAL A 1 88 ? 1.798 14.711 -5.199 1.00 67.25 88 VAL A N 1
ATOM 650 C CA . VAL A 1 88 ? 0.869 15.225 -4.184 1.00 67.25 88 VAL A CA 1
ATOM 651 C C . VAL A 1 88 ? -0.396 15.730 -4.875 1.00 67.25 88 VAL A C 1
ATOM 653 O O . VAL A 1 88 ? -1.475 15.233 -4.572 1.00 67.25 88 VAL A O 1
ATOM 656 N N . GLU A 1 89 ? -0.274 16.565 -5.910 1.00 75.19 89 GLU A N 1
ATOM 657 C CA . GLU A 1 89 ? -1.424 17.037 -6.695 1.00 75.19 89 GLU A CA 1
ATOM 658 C C . GLU A 1 89 ? -2.200 15.896 -7.377 1.00 75.19 89 GLU A C 1
ATOM 660 O O . GLU A 1 89 ? -3.418 15.957 -7.500 1.00 75.19 89 GLU A O 1
ATOM 665 N N . GLN A 1 90 ? -1.548 14.827 -7.841 1.00 77.38 90 GLN A N 1
ATOM 666 C CA . GLN A 1 90 ? -2.220 13.658 -8.417 1.00 77.38 90 GLN A CA 1
ATOM 667 C C . GLN A 1 90 ? -2.994 12.902 -7.350 1.00 77.38 90 GLN A C 1
ATOM 669 O O . GLN A 1 90 ? -4.112 12.460 -7.614 1.00 77.38 90 GLN A O 1
ATOM 674 N N . THR A 1 91 ? -2.401 12.747 -6.164 1.00 82.81 91 THR A N 1
ATOM 675 C CA . THR A 1 91 ? -3.067 12.129 -5.019 1.00 82.81 91 THR A CA 1
ATOM 676 C C . THR A 1 91 ? -4.289 12.960 -4.645 1.00 82.81 91 THR A C 1
ATOM 678 O O . THR A 1 91 ? -5.390 12.421 -4.608 1.00 82.81 91 THR A O 1
ATOM 681 N N . GLU A 1 92 ? -4.142 14.276 -4.501 1.00 86.50 92 GLU A N 1
ATOM 682 C CA . GLU A 1 92 ? -5.241 15.203 -4.218 1.00 86.50 92 GLU A CA 1
ATOM 683 C C . GLU A 1 92 ? -6.320 15.181 -5.307 1.00 86.50 92 GLU A C 1
ATOM 685 O O . GLU A 1 92 ? -7.507 15.118 -5.001 1.00 86.50 92 GLU A O 1
ATOM 690 N N . ARG A 1 93 ? -5.941 15.146 -6.588 1.00 87.44 93 ARG A N 1
ATOM 691 C CA . ARG A 1 93 ? -6.888 15.038 -7.709 1.00 87.44 93 ARG A CA 1
ATOM 692 C C . ARG A 1 93 ? -7.634 13.713 -7.712 1.00 87.44 93 ARG A C 1
ATOM 694 O O . ARG A 1 93 ? -8.821 13.691 -8.027 1.00 87.44 93 ARG A O 1
ATOM 701 N N . PHE A 1 94 ? -6.961 12.612 -7.386 1.00 85.75 94 PHE A N 1
ATOM 702 C CA . PHE A 1 94 ? -7.613 11.316 -7.238 1.00 85.75 94 PHE A CA 1
ATOM 703 C C . PHE A 1 94 ? -8.584 11.329 -6.057 1.00 85.75 94 PHE A C 1
ATOM 705 O O . PHE A 1 94 ? -9.707 10.849 -6.191 1.00 85.75 94 PHE A O 1
ATOM 712 N N . VAL A 1 95 ? -8.178 11.919 -4.931 1.00 89.94 95 VAL A N 1
ATOM 713 C CA . VAL A 1 95 ? -9.020 12.083 -3.742 1.00 89.94 95 VAL A CA 1
ATOM 714 C C . VAL A 1 95 ? -10.255 12.910 -4.072 1.00 89.94 95 VAL A C 1
ATOM 716 O O . VAL A 1 95 ? -11.365 12.450 -3.816 1.00 89.94 95 VAL A O 1
ATOM 719 N N . GLN A 1 96 ? -10.083 14.062 -4.719 1.00 90.94 96 GLN A N 1
ATOM 720 C CA . GLN A 1 96 ? -11.188 14.909 -5.155 1.00 90.94 96 GLN A CA 1
ATOM 721 C C . GLN A 1 96 ? -12.117 14.151 -6.108 1.00 90.94 96 GLN A C 1
ATOM 723 O O . GLN A 1 96 ? -13.321 14.116 -5.892 1.00 90.94 96 GLN A O 1
ATOM 728 N N . ALA A 1 97 ? -11.575 13.461 -7.115 1.00 90.94 97 ALA A N 1
ATOM 729 C CA . ALA A 1 97 ? -12.384 12.679 -8.047 1.00 90.94 97 ALA A CA 1
ATOM 730 C C . ALA A 1 97 ? -13.143 11.531 -7.354 1.00 90.94 97 ALA A C 1
ATOM 732 O O . ALA A 1 97 ? -14.282 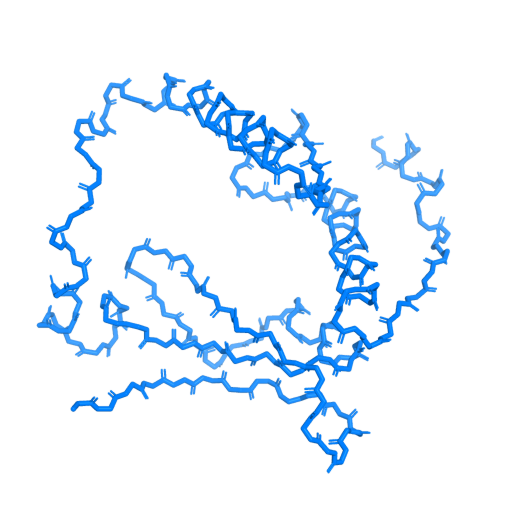11.231 -7.716 1.00 90.94 97 ALA A O 1
ATOM 733 N N . ALA A 1 98 ? -12.536 10.879 -6.358 1.00 91.06 98 ALA A N 1
ATOM 734 C CA . ALA A 1 98 ? -13.188 9.844 -5.563 1.00 91.06 98 ALA A CA 1
ATOM 735 C C . ALA A 1 98 ? -14.318 10.424 -4.696 1.00 91.06 98 ALA A C 1
ATOM 737 O O . ALA A 1 98 ? -15.396 9.828 -4.627 1.00 91.06 98 ALA A O 1
ATOM 738 N N . GLN A 1 99 ? -14.098 11.593 -4.092 1.00 92.00 99 GLN A N 1
ATOM 739 C CA . GLN A 1 99 ? -15.102 12.327 -3.318 1.00 92.00 99 GLN A CA 1
ATOM 740 C C . GLN A 1 99 ? -16.267 12.794 -4.196 1.00 92.00 99 GLN A C 1
ATOM 742 O O . GLN A 1 99 ? -17.421 12.536 -3.858 1.00 92.00 99 GLN A O 1
ATOM 747 N N . ASP A 1 100 ? -15.982 13.390 -5.355 1.00 94.44 100 ASP A N 1
ATOM 748 C CA . ASP A 1 100 ? -16.985 13.827 -6.334 1.00 94.44 100 ASP A CA 1
ATOM 749 C C . ASP A 1 100 ? -17.829 12.645 -6.838 1.00 94.44 100 ASP A C 1
ATOM 751 O O . ASP A 1 100 ? -19.026 12.773 -7.096 1.00 94.44 100 ASP A O 1
ATOM 755 N N . ALA A 1 101 ? -17.220 11.460 -6.931 1.00 95.81 101 ALA A N 1
ATOM 756 C CA . ALA A 1 101 ? -17.895 10.210 -7.266 1.00 95.81 101 ALA A CA 1
ATOM 757 C C . ALA A 1 101 ? -18.628 9.551 -6.076 1.00 95.81 101 ALA A C 1
ATOM 759 O O . ALA A 1 101 ? -19.131 8.429 -6.220 1.00 95.81 101 ALA A O 1
ATOM 760 N N . GLY A 1 102 ? -18.673 10.199 -4.907 1.00 94.75 102 GLY A N 1
ATOM 761 C CA . GLY A 1 102 ? -19.351 9.719 -3.702 1.00 94.75 102 GLY A CA 1
ATOM 762 C C . GLY A 1 102 ? -18.749 8.441 -3.115 1.00 94.75 102 GLY A C 1
ATOM 763 O O . GLY A 1 102 ? -19.481 7.612 -2.570 1.00 94.75 102 GLY A O 1
ATOM 764 N N . LYS A 1 103 ? -17.440 8.216 -3.284 1.00 91.38 103 LYS A N 1
ATOM 765 C CA . LYS A 1 103 ? -16.746 7.051 -2.716 1.00 91.38 103 LYS A CA 1
ATOM 766 C C . LYS A 1 103 ? -16.392 7.291 -1.249 1.00 91.38 103 LYS A C 1
ATOM 768 O O . LYS A 1 103 ? -15.957 8.378 -0.887 1.00 91.38 103 LYS A O 1
ATOM 773 N N . ASP A 1 104 ? -16.539 6.251 -0.429 1.00 88.25 104 ASP A N 1
ATOM 774 C CA . ASP A 1 104 ? -15.983 6.217 0.928 1.00 88.25 104 ASP A CA 1
ATOM 775 C C . ASP A 1 104 ? -14.455 6.105 0.807 1.00 88.25 104 ASP A C 1
ATOM 777 O O . ASP A 1 104 ? -13.943 5.065 0.381 1.00 88.25 104 ASP A O 1
ATOM 781 N N . ILE A 1 105 ? -13.745 7.206 1.066 1.00 90.19 105 ILE A N 1
ATOM 782 C CA . ILE A 1 105 ? -12.290 7.315 0.929 1.00 90.19 105 ILE A CA 1
ATOM 783 C C . ILE A 1 105 ? -11.672 7.810 2.234 1.00 90.19 105 ILE A C 1
ATOM 785 O O . ILE A 1 105 ? -12.133 8.778 2.835 1.00 90.19 105 ILE A O 1
ATOM 789 N N . GLU A 1 106 ? -10.583 7.161 2.635 1.00 90.94 106 GLU A N 1
ATOM 790 C CA . GLU A 1 106 ? -9.726 7.592 3.734 1.00 90.94 106 GLU A CA 1
ATOM 791 C C . GLU A 1 106 ? -8.356 7.984 3.170 1.00 90.94 106 GLU A C 1
ATOM 793 O O . GLU A 1 106 ? -7.799 7.281 2.324 1.00 90.94 106 GLU A O 1
ATOM 798 N N . THR A 1 107 ? -7.812 9.111 3.630 1.00 90.88 107 THR A N 1
ATOM 799 C CA . THR A 1 107 ? -6.505 9.628 3.200 1.00 90.88 107 THR A CA 1
ATOM 800 C C . THR A 1 107 ? -5.589 9.809 4.394 1.00 90.88 107 THR A C 1
ATOM 802 O O . THR A 1 107 ? -6.004 10.360 5.414 1.00 90.88 107 THR A O 1
ATOM 805 N N . LEU A 1 108 ? -4.336 9.391 4.249 1.00 89.25 108 LEU A N 1
ATOM 806 C CA . LEU A 1 108 ? -3.308 9.517 5.272 1.00 89.25 108 LEU A CA 1
ATOM 807 C C . LEU A 1 108 ? -2.060 10.136 4.640 1.00 89.25 108 LEU A C 1
ATOM 809 O O . LEU A 1 108 ? -1.534 9.585 3.676 1.00 89.25 108 LEU A O 1
ATOM 813 N N . TYR A 1 109 ? -1.613 11.264 5.189 1.00 88.81 109 TYR A N 1
ATOM 814 C CA . TYR A 1 109 ? -0.432 12.003 4.743 1.00 88.81 109 TYR A CA 1
ATOM 815 C C . TYR A 1 109 ? 0.612 12.017 5.862 1.00 88.81 109 TYR A C 1
ATOM 817 O O . TYR A 1 109 ? 0.258 12.155 7.035 1.00 88.81 109 TYR A O 1
ATOM 825 N N . PHE A 1 110 ? 1.882 11.857 5.493 1.00 88.88 110 PHE A N 1
ATOM 826 C CA . PHE A 1 110 ? 3.024 11.916 6.403 1.00 88.88 110 PHE A CA 1
ATOM 827 C C . PHE A 1 110 ? 4.029 12.938 5.869 1.00 88.88 110 PHE A C 1
ATOM 829 O O . PHE A 1 110 ? 4.791 12.637 4.953 1.00 88.88 110 PHE A O 1
ATOM 836 N N . ASP A 1 111 ? 4.017 14.144 6.433 1.00 88.25 111 ASP A N 1
ATOM 837 C CA . ASP A 1 111 ? 4.852 15.262 5.968 1.00 88.25 111 ASP A CA 1
ATOM 838 C C . ASP A 1 111 ? 6.355 15.044 6.232 1.00 88.25 111 ASP A C 1
ATOM 840 O O . ASP A 1 111 ? 7.199 15.732 5.660 1.00 88.25 111 ASP A O 1
ATOM 844 N N . ASP A 1 112 ? 6.694 14.096 7.110 1.00 87.06 112 ASP A N 1
ATOM 845 C CA . ASP A 1 112 ? 8.055 13.709 7.489 1.00 87.06 112 ASP A CA 1
ATOM 846 C C . ASP A 1 112 ? 8.529 12.399 6.829 1.00 87.06 112 ASP A C 1
ATOM 848 O O . ASP A 1 112 ? 9.567 11.856 7.210 1.00 87.06 112 ASP A O 1
ATOM 852 N N . GLU A 1 113 ? 7.805 11.901 5.822 1.00 87.44 113 GLU A N 1
ATOM 853 C CA . GLU A 1 113 ? 8.165 10.705 5.049 1.00 87.44 113 GLU A CA 1
ATOM 854 C C . GLU A 1 113 ? 8.339 10.997 3.556 1.00 87.44 113 GLU A C 1
ATOM 856 O O . GLU A 1 113 ? 7.916 12.024 3.028 1.00 87.44 113 GLU A O 1
ATOM 861 N N . GLY A 1 114 ? 8.976 10.053 2.858 1.00 85.62 114 GLY A N 1
ATOM 862 C CA . GLY A 1 114 ? 9.136 10.079 1.404 1.00 85.62 114 GLY A CA 1
ATOM 863 C C . GLY A 1 114 ? 8.453 8.889 0.732 1.00 85.62 114 GLY A C 1
ATOM 864 O O . GLY A 1 114 ? 7.350 8.486 1.084 1.00 85.62 114 GLY A O 1
ATOM 865 N N . HIS A 1 115 ? 9.136 8.276 -0.240 1.00 84.88 115 HIS A N 1
ATOM 866 C CA . HIS A 1 115 ? 8.646 7.064 -0.917 1.00 84.88 115 HIS A CA 1
ATOM 867 C C . HIS A 1 115 ? 8.475 5.854 0.025 1.00 84.88 115 HIS A C 1
ATOM 869 O O . HIS A 1 115 ? 7.732 4.926 -0.285 1.00 84.88 115 HIS A O 1
ATOM 875 N N . TRP A 1 116 ? 9.167 5.869 1.164 1.00 81.81 116 TRP A N 1
ATOM 876 C CA . TRP A 1 116 ? 9.116 4.844 2.201 1.00 81.81 116 TRP A CA 1
ATOM 877 C C . TRP A 1 116 ? 8.734 5.478 3.536 1.00 81.81 116 TRP A C 1
ATOM 879 O O . TRP A 1 116 ? 9.022 6.653 3.748 1.00 81.81 116 TRP A O 1
ATOM 889 N N . ASP A 1 117 ? 8.133 4.679 4.417 1.00 83.31 117 ASP A N 1
ATOM 890 C CA . ASP A 1 117 ? 7.787 5.027 5.794 1.00 83.31 117 ASP A CA 1
ATOM 891 C C . ASP A 1 117 ? 8.880 4.548 6.766 1.00 83.31 117 ASP A C 1
ATOM 893 O O . ASP A 1 117 ? 8.808 3.445 7.314 1.00 83.31 117 ASP A O 1
ATOM 897 N N . TYR A 1 118 ? 9.928 5.357 6.944 1.00 84.44 118 TYR A N 1
ATOM 898 C CA . TYR A 1 118 ? 11.089 4.995 7.764 1.00 84.44 118 TYR A CA 1
ATOM 899 C C . TYR A 1 118 ? 10.869 5.221 9.258 1.00 84.44 118 TYR A C 1
ATOM 901 O O . TYR A 1 118 ? 11.427 4.480 10.075 1.00 84.44 118 TYR A O 1
ATOM 909 N N . HIS A 1 119 ? 10.077 6.224 9.641 1.00 88.12 119 HIS A N 1
ATOM 910 C CA . HIS A 1 119 ? 9.755 6.430 11.042 1.00 88.12 119 HIS A CA 1
ATOM 911 C C . HIS A 1 119 ? 8.798 5.328 11.475 1.00 88.12 119 HIS A C 1
ATOM 913 O O . HIS A 1 119 ? 7.670 5.200 10.995 1.00 88.12 119 HIS A O 1
ATOM 919 N N . TRP A 1 120 ? 9.254 4.518 12.426 1.00 86.50 120 TRP A N 1
ATOM 920 C CA . TRP A 1 120 ? 8.487 3.386 12.937 1.00 86.50 120 TRP A CA 1
ATOM 921 C C . TRP A 1 120 ? 7.106 3.816 13.466 1.00 86.50 120 TRP A C 1
ATOM 923 O O . TRP A 1 120 ? 6.142 3.065 13.360 1.00 86.50 120 TRP A O 1
ATOM 933 N N . THR A 1 121 ? 6.996 5.043 13.982 1.00 86.56 121 THR A N 1
ATOM 934 C CA . THR A 1 121 ? 5.745 5.658 14.442 1.00 86.56 121 THR A CA 1
ATOM 935 C C . THR A 1 121 ? 4.742 5.819 13.296 1.00 86.56 121 THR A C 1
ATOM 937 O O . THR A 1 121 ? 3.590 5.403 13.423 1.00 86.56 121 THR A O 1
ATOM 940 N N . ASN A 1 122 ? 5.186 6.331 12.148 1.00 88.38 122 ASN A N 1
ATOM 941 C CA . ASN A 1 122 ? 4.374 6.470 10.939 1.00 88.38 122 ASN A CA 1
ATOM 942 C C . ASN A 1 122 ? 4.011 5.107 10.341 1.00 88.38 122 ASN A C 1
ATOM 944 O O . ASN A 1 122 ? 2.862 4.886 9.954 1.00 88.38 122 ASN A O 1
ATOM 948 N N . ASN A 1 123 ? 4.947 4.153 10.347 1.00 88.06 123 ASN A N 1
ATOM 949 C CA . ASN A 1 123 ? 4.684 2.779 9.921 1.00 88.06 123 ASN A CA 1
ATOM 950 C C . ASN A 1 123 ? 3.572 2.115 10.755 1.00 88.06 123 ASN A C 1
ATOM 952 O O . ASN A 1 123 ? 2.685 1.464 10.194 1.00 88.06 123 ASN A O 1
ATOM 956 N N . VAL A 1 124 ? 3.571 2.325 12.077 1.00 87.38 124 VAL A N 1
ATOM 957 C CA . VAL A 1 124 ? 2.512 1.844 12.977 1.00 87.38 124 VAL A CA 1
ATOM 958 C C . VAL A 1 124 ? 1.177 2.514 12.654 1.00 87.38 124 VAL A C 1
ATOM 960 O O . VAL A 1 124 ? 0.199 1.799 12.436 1.00 87.38 124 VAL A O 1
ATOM 963 N N . ILE A 1 125 ? 1.132 3.849 12.535 1.00 87.69 125 ILE A N 1
ATOM 964 C CA . ILE A 1 125 ? -0.098 4.586 12.179 1.00 87.69 125 ILE A CA 1
ATOM 965 C C . ILE A 1 125 ? -0.669 4.059 10.860 1.00 87.69 125 ILE A C 1
ATOM 967 O O . ILE A 1 125 ? -1.847 3.703 10.789 1.00 87.69 125 ILE A O 1
ATOM 971 N N . ARG A 1 126 ? 0.163 3.961 9.817 1.00 89.69 126 ARG A N 1
ATOM 972 C CA . ARG A 1 126 ? -0.246 3.453 8.503 1.00 89.69 126 ARG A CA 1
ATOM 973 C C . ARG A 1 126 ? -0.805 2.040 8.608 1.00 89.69 126 ARG A C 1
ATOM 975 O O . ARG A 1 126 ? -1.884 1.763 8.088 1.00 89.69 126 ARG A O 1
ATOM 982 N N . THR A 1 127 ? -0.087 1.152 9.290 1.00 90.31 127 THR A N 1
ATOM 983 C CA . THR A 1 127 ? -0.480 -0.253 9.447 1.00 90.31 127 THR A CA 1
ATOM 984 C C . THR A 1 127 ? -1.815 -0.383 10.179 1.00 90.31 127 THR A C 1
ATOM 986 O O . THR A 1 127 ? -2.672 -1.152 9.745 1.00 90.31 127 THR A O 1
ATOM 989 N N . ARG A 1 128 ? -2.027 0.398 11.245 1.00 89.31 128 ARG A N 1
ATOM 990 C CA . ARG A 1 128 ? -3.279 0.420 12.013 1.00 89.31 128 ARG A CA 1
ATOM 991 C C . ARG A 1 128 ? -4.452 0.945 11.194 1.00 89.31 128 ARG A C 1
ATOM 993 O O . ARG A 1 128 ? -5.503 0.311 11.176 1.00 89.31 128 ARG A O 1
ATOM 1000 N N . ARG A 1 129 ? -4.258 2.030 10.440 1.00 90.81 129 ARG A N 1
ATOM 1001 C CA . ARG A 1 129 ? -5.295 2.574 9.548 1.00 90.81 129 ARG A CA 1
ATOM 1002 C C . ARG A 1 129 ? -5.700 1.588 8.461 1.00 90.81 129 ARG A C 1
ATOM 1004 O O . ARG A 1 129 ? -6.888 1.382 8.241 1.00 90.81 129 ARG A O 1
ATOM 1011 N N . VAL A 1 130 ? -4.729 0.916 7.841 1.00 91.94 130 VAL A N 1
ATOM 1012 C CA . VAL A 1 130 ? -5.008 -0.143 6.860 1.00 91.94 130 VAL A CA 1
ATOM 1013 C C . VAL A 1 130 ? -5.750 -1.314 7.508 1.00 91.94 130 VAL A C 1
ATOM 1015 O O . VAL A 1 130 ? -6.703 -1.825 6.925 1.00 91.94 130 VAL A O 1
ATOM 1018 N N . GLU A 1 131 ? -5.353 -1.741 8.709 1.00 92.50 131 GLU A N 1
ATOM 1019 C CA . GLU A 1 131 ? -6.036 -2.817 9.429 1.00 92.50 131 GLU A CA 1
ATOM 1020 C C . GLU A 1 131 ? -7.503 -2.483 9.721 1.00 92.50 131 GLU A C 1
ATOM 1022 O O . GLU A 1 131 ? -8.376 -3.309 9.450 1.00 92.50 131 GLU A O 1
ATOM 1027 N N . ASP A 1 132 ? -7.774 -1.290 10.252 1.00 92.06 132 ASP A N 1
ATOM 1028 C CA . ASP A 1 132 ? -9.124 -0.851 10.611 1.00 92.06 132 ASP A CA 1
ATOM 1029 C C . ASP A 1 132 ? -10.009 -0.695 9.372 1.00 92.06 132 ASP A C 1
ATOM 1031 O O . ASP A 1 132 ? -11.145 -1.178 9.358 1.00 92.06 132 ASP A O 1
ATOM 1035 N N . PHE A 1 133 ? -9.465 -0.111 8.301 1.00 92.81 133 PHE A N 1
ATOM 1036 C CA . PHE A 1 133 ? -10.146 0.004 7.016 1.00 92.81 133 PHE A CA 1
ATOM 1037 C C . PHE A 1 133 ? -10.523 -1.376 6.460 1.00 92.81 133 PHE A C 1
ATOM 1039 O O . PHE A 1 133 ? -11.675 -1.628 6.101 1.00 92.81 133 PHE A O 1
ATOM 1046 N N . LEU A 1 134 ? -9.570 -2.312 6.431 1.00 92.69 134 LEU A N 1
ATOM 1047 C CA . LEU A 1 134 ? -9.831 -3.668 5.955 1.00 92.69 134 LEU A CA 1
ATOM 1048 C C . LEU A 1 134 ? -10.843 -4.392 6.846 1.00 92.69 134 LEU A C 1
ATOM 1050 O O . LEU A 1 134 ? -11.748 -5.033 6.319 1.00 92.69 134 LEU A O 1
ATOM 1054 N N . ALA A 1 135 ? -10.759 -4.240 8.169 1.00 91.88 135 ALA A N 1
ATOM 1055 C CA . ALA A 1 135 ? -11.699 -4.876 9.086 1.00 91.88 135 ALA A CA 1
ATOM 1056 C C . ALA A 1 135 ? -13.131 -4.361 8.868 1.00 91.88 135 ALA A C 1
ATOM 1058 O O . ALA A 1 135 ? -14.074 -5.154 8.852 1.00 91.88 135 ALA A O 1
ATOM 1059 N N . LYS A 1 136 ? -13.287 -3.050 8.638 1.00 91.75 136 LYS A N 1
ATOM 1060 C CA . LYS A 1 136 ? -14.567 -2.396 8.328 1.00 91.75 136 LYS A CA 1
ATOM 1061 C C . LYS A 1 136 ? -15.154 -2.864 6.992 1.00 91.75 136 LYS A C 1
ATOM 1063 O O . LYS A 1 136 ? -16.359 -3.092 6.913 1.00 91.75 136 LYS A O 1
ATOM 1068 N N . HIS A 1 137 ? -14.333 -2.994 5.949 1.00 91.62 137 HIS A N 1
ATOM 1069 C CA . HIS A 1 137 ? -14.820 -3.168 4.572 1.00 91.62 137 HIS A CA 1
ATOM 1070 C C . HIS A 1 137 ? -14.737 -4.596 4.021 1.00 91.62 137 HIS A C 1
ATOM 1072 O O . HIS A 1 137 ? -15.529 -4.966 3.156 1.00 91.62 137 HIS A O 1
ATOM 1078 N N . LEU A 1 138 ? -13.786 -5.395 4.497 1.00 90.38 138 LEU A N 1
ATOM 1079 C CA . LEU A 1 138 ? -13.504 -6.750 4.017 1.00 90.38 138 LEU A CA 1
ATOM 1080 C C . LEU A 1 138 ? -13.749 -7.818 5.102 1.00 90.38 138 LEU A C 1
ATOM 1082 O O . LEU A 1 138 ? -13.759 -9.012 4.801 1.00 90.38 138 LEU A O 1
ATOM 1086 N N . GLY A 1 139 ? -13.976 -7.400 6.351 1.00 86.38 139 GLY A N 1
ATOM 1087 C CA . GLY A 1 139 ? -14.045 -8.277 7.520 1.00 86.38 139 GLY A CA 1
ATOM 1088 C C . GLY A 1 139 ? -12.655 -8.634 8.045 1.00 86.38 139 GLY A C 1
ATOM 1089 O O . GLY A 1 139 ? -11.671 -8.044 7.637 1.00 86.38 139 GLY A O 1
ATOM 1090 N N . GLY A 1 140 ? -12.553 -9.609 8.949 1.00 85.75 140 GLY A N 1
ATOM 1091 C CA . GLY A 1 140 ? -11.295 -9.938 9.633 1.00 85.75 140 GLY A CA 1
ATOM 1092 C C . GLY A 1 140 ? -11.224 -9.330 11.034 1.00 85.75 140 GLY A C 1
ATOM 1093 O O . GLY A 1 140 ? -12.251 -8.990 11.622 1.00 85.75 140 GLY A O 1
ATOM 1094 N N . ARG A 1 141 ? -10.020 -9.254 11.611 1.00 89.38 141 ARG A N 1
ATOM 1095 C CA . ARG A 1 141 ? -9.810 -8.741 12.974 1.00 89.38 141 ARG A CA 1
ATOM 1096 C C . ARG A 1 141 ? -9.116 -7.388 12.949 1.00 89.38 141 ARG A C 1
ATOM 1098 O O . ARG A 1 141 ? -8.070 -7.269 12.320 1.00 89.38 141 ARG A O 1
ATOM 1105 N N . SER A 1 142 ? -9.654 -6.437 13.713 1.00 89.44 142 SER A N 1
ATOM 1106 C CA . SER A 1 142 ? -8.917 -5.256 14.165 1.00 89.44 142 SER A CA 1
ATOM 1107 C C . SER A 1 142 ? -8.501 -5.421 15.631 1.00 89.44 142 SER A C 1
ATOM 1109 O O . SER A 1 142 ? -9.240 -5.999 16.428 1.00 89.44 142 SER A O 1
ATOM 1111 N N . GLY A 1 143 ? -7.309 -4.938 15.991 1.00 82.38 143 GLY A N 1
ATOM 1112 C CA . GLY A 1 143 ? -6.857 -4.838 17.381 1.00 82.38 143 GLY A CA 1
ATOM 1113 C C . GLY A 1 143 ? -7.550 -3.736 18.185 1.00 82.38 143 GLY A C 1
ATOM 1114 O O . GLY A 1 143 ? -7.578 -3.825 19.409 1.00 82.38 143 GLY A O 1
ATOM 1115 N N . GLY A 1 144 ? -8.129 -2.734 17.520 1.00 76.31 144 GLY A N 1
ATOM 1116 C CA . GLY A 1 144 ? -8.676 -1.549 18.176 1.00 76.31 144 GLY A CA 1
ATOM 1117 C C . GLY A 1 144 ? -7.597 -0.678 18.836 1.00 76.31 144 GLY A C 1
ATOM 1118 O O . GLY A 1 144 ? -6.575 -0.373 18.230 1.00 76.31 144 GLY A O 1
ATOM 1119 N N . TRP A 1 145 ? -7.857 -0.244 20.072 1.00 61.25 145 TRP A N 1
ATOM 1120 C CA . TRP A 1 145 ? -7.037 0.721 20.819 1.00 61.25 145 TRP A CA 1
ATOM 1121 C C . TRP A 1 145 ? -5.607 0.202 21.078 1.00 61.25 145 TRP A C 1
ATOM 1123 O O . TRP A 1 145 ? -5.444 -0.896 21.611 1.00 61.25 145 TRP A O 1
ATOM 1133 N N . ASP A 1 146 ? -4.584 1.000 20.755 1.00 65.94 146 ASP A N 1
ATOM 1134 C CA . ASP A 1 146 ? -3.167 0.697 21.012 1.00 65.94 146 ASP A CA 1
ATOM 1135 C C . ASP A 1 146 ? -2.560 1.762 21.942 1.00 65.94 146 ASP A C 1
ATOM 1137 O O . ASP A 1 146 ? -2.684 2.958 21.690 1.00 65.94 146 ASP A O 1
ATOM 1141 N N . MET A 1 147 ? -1.881 1.330 23.011 1.00 60.72 147 MET A N 1
ATOM 1142 C CA . MET A 1 147 ? -1.163 2.197 23.963 1.00 60.72 147 MET A CA 1
ATOM 1143 C C . MET A 1 147 ? -0.064 3.031 23.294 1.00 60.72 147 MET A C 1
ATOM 1145 O O . MET A 1 147 ? 0.366 4.044 23.846 1.00 60.72 147 MET A O 1
ATOM 1149 N N . ILE A 1 148 ? 0.405 2.594 22.125 1.00 65.12 148 ILE A N 1
ATOM 1150 C CA . ILE A 1 148 ? 1.435 3.283 21.359 1.00 65.12 148 ILE A CA 1
ATOM 1151 C C . ILE A 1 148 ? 0.873 4.568 20.744 1.00 65.12 148 ILE A C 1
ATOM 1153 O O . ILE A 1 148 ? 1.533 5.595 20.851 1.00 65.12 148 ILE A O 1
ATOM 1157 N N . GLU A 1 149 ? -0.342 4.557 20.180 1.00 67.12 149 GLU A N 1
ATOM 1158 C CA . GLU A 1 149 ? -0.920 5.699 19.446 1.00 67.12 149 GLU A CA 1
ATOM 1159 C C . GLU A 1 149 ? -0.981 7.008 20.266 1.00 67.12 149 GLU A C 1
ATOM 1161 O O . GLU A 1 149 ? -0.508 8.033 19.769 1.00 67.12 149 GLU A O 1
ATOM 1166 N N . PRO A 1 150 ? -1.458 7.017 21.530 1.00 68.31 150 PRO A N 1
ATOM 1167 C CA . PRO A 1 150 ? -1.420 8.206 22.385 1.00 68.31 150 PRO A CA 1
ATOM 1168 C C . PRO A 1 150 ? -0.004 8.658 22.760 1.00 68.31 150 PRO A C 1
ATOM 1170 O O . PRO A 1 150 ? 0.202 9.828 23.075 1.00 68.31 150 PRO A O 1
ATOM 1173 N N . ALA A 1 151 ? 0.962 7.736 22.767 1.00 69.62 151 ALA A N 1
ATOM 1174 C CA . ALA A 1 151 ? 2.350 8.020 23.110 1.00 69.62 151 ALA A CA 1
ATOM 1175 C C . ALA A 1 151 ? 3.164 8.534 21.909 1.00 69.62 151 ALA A C 1
ATOM 1177 O O . ALA A 1 151 ? 4.203 9.155 22.115 1.00 69.62 151 ALA A O 1
ATOM 1178 N N . LEU A 1 152 ? 2.697 8.325 20.669 1.00 71.50 152 LEU A N 1
ATOM 1179 C CA . LEU A 1 152 ? 3.421 8.687 19.442 1.00 71.50 152 LEU A CA 1
ATOM 1180 C C . LEU A 1 152 ? 3.898 10.149 19.382 1.00 71.50 152 LEU A C 1
ATOM 1182 O O . LEU A 1 152 ? 5.040 10.353 18.969 1.00 71.50 152 LEU A O 1
ATOM 1186 N N . PRO A 1 153 ? 3.121 11.164 19.822 1.00 69.62 153 PRO A N 1
ATOM 1187 C CA . PRO A 1 153 ? 3.596 12.550 19.833 1.00 69.62 153 PRO A CA 1
ATOM 1188 C C . PRO A 1 153 ? 4.802 12.790 20.753 1.00 69.62 153 PRO A C 1
ATOM 1190 O O . PRO A 1 153 ? 5.494 13.789 20.596 1.00 69.62 153 PRO A O 1
ATOM 1193 N N . TYR A 1 154 ? 5.048 11.888 21.707 1.00 69.94 154 TYR A N 1
ATOM 1194 C CA . TYR A 1 154 ? 6.109 11.985 22.713 1.00 69.94 154 TYR A CA 1
ATOM 1195 C C . TYR A 1 154 ? 7.330 11.104 22.400 1.00 69.94 154 TYR A C 1
ATOM 1197 O O . TYR A 1 154 ? 8.271 11.074 23.189 1.00 69.94 154 TYR A O 1
ATOM 1205 N N . LEU A 1 155 ? 7.304 10.362 21.287 1.00 66.31 155 LEU A N 1
ATOM 1206 C CA . LEU A 1 155 ? 8.364 9.434 20.870 1.00 66.31 155 LEU A CA 1
ATOM 1207 C C . LEU A 1 155 ? 9.169 9.939 19.657 1.00 66.31 155 LEU A C 1
ATOM 1209 O O . LEU A 1 155 ? 9.977 9.180 19.121 1.00 66.31 155 LEU A O 1
ATOM 1213 N N . LYS A 1 156 ? 8.926 11.184 19.223 1.00 61.28 156 LYS A N 1
ATOM 1214 C CA . LYS A 1 156 ? 9.689 11.877 18.175 1.00 61.28 156 LYS A CA 1
ATOM 1215 C C . LYS A 1 156 ? 10.937 12.551 18.741 1.00 61.28 156 LYS A C 1
ATOM 1217 O O . LYS A 1 156 ? 10.841 13.124 19.850 1.00 61.28 156 LYS A O 1
#

Secondary structure (DSSP, 8-state):
-PPEEEEEPPTT--SS--EEEE--S-SS----S---HHHHHHHHHT-EEEEEE-TT-TTS-HHHHHHHTTT--S-TTTHHHHHHHHHHHHHHHHHHHHHHTT--------TT--SS--SHHHHHHHHHHHHHHHHHHH-S------THHHHGGG--

Foldseek 3Di:
DDWDKDKDAAPPDPDPAAEAEDEDDDLAAADDPDDDPLQVVCSPLHYMYMYINQQLYPDPDPVSNVVVPPDDDDPPDVCPVVVQVVVVVVVVVVVVVCVVVVHPDDDDDDPPDDPDDPPVLVVVVVSLVVSVVCCVPRNTDHPPDDPVNVCSVVPD

pLDDT: mean 80.13, std 13.74, range [42.75, 95.81]